Protein AF-A0A1F8N499-F1 (afdb_monomer_lite)

Foldseek 3Di:
DPPVCPVVVVVVVVVVVVVVCLVCVVVVPPDDDVCPVVVVVVVVCCVVCVVVVVVVPPPDDPVCVVVVVDPDDDDPVVVADDDPPDHDDDDPDDDDDCLVVVVVVLVVLVVVLVVVVVVCVVCVPPCDPVSVVVNVVVVVVSVVVVVVCVVVVSNDDD

Radius of gyration: 26.69 Å; chains: 1; bounding box: 68×40×64 Å

Sequence (158 aa):
MLADYGYIGLLLIVAIFFAVTTLLIPFSLSLPARLAIYSRKFRHYIQTRWPLLARFIPPLPSPPKFMQIVPYNPSPVKNSTFECGMETIGKSWVQFNFRYYFYALVFIALDVLVVFLYPWAVELRGLGFSGLFAVLVFIGIIIVGYIYAWKKKVLEWK

Secondary structure (DSSP, 8-state):
--STTHHHHHHHHHHHHHHHHHHHHHHHT---GGGHHHHHHHHHHHHHHHHHHTTSSPPPS-HHHHTT-S-----HHHHS--STTSPP-S-S-----THHHHHHHHHHHHHHHHHHHHHHHHTHHHHHHHHHHHHHHHHHHHHHHHHHHHHTTTT---

pLDDT: mean 79.14, std 12.88, range [45.38, 95.88]

Structure (mmCIF, N/CA/C/O backbone):
data_AF-A0A1F8N499-F1
#
_entry.id   AF-A0A1F8N499-F1
#
loop_
_atom_site.group_PDB
_atom_site.id
_atom_site.type_symbol
_atom_site.label_atom_id
_atom_site.label_alt_id
_atom_site.label_comp_id
_atom_site.label_asym_id
_atom_site.label_entity_id
_atom_site.label_seq_id
_atom_site.pdbx_PDB_ins_code
_atom_site.Cartn_x
_atom_site.Cartn_y
_atom_site.Cartn_z
_atom_site.occupancy
_atom_site.B_iso_or_equiv
_atom_site.auth_seq_id
_atom_site.auth_comp_id
_atom_site.auth_asym_id
_atom_site.auth_atom_id
_atom_site.pdbx_PDB_model_num
ATOM 1 N N . MET A 1 1 ? 3.491 -16.543 31.590 1.00 45.38 1 MET A N 1
ATOM 2 C CA . MET A 1 1 ? 3.728 -15.089 31.431 1.00 45.38 1 MET A CA 1
ATOM 3 C C . MET A 1 1 ? 5.200 -14.704 31.213 1.00 45.38 1 MET A C 1
ATOM 5 O O . MET A 1 1 ? 5.439 -13.573 30.833 1.00 45.38 1 MET A O 1
ATOM 9 N N . LEU A 1 2 ? 6.185 -15.604 31.383 1.00 46.38 2 LEU A N 1
ATOM 10 C CA . LEU A 1 2 ? 7.615 -15.316 31.129 1.00 46.38 2 LEU A CA 1
ATOM 11 C C . LEU A 1 2 ? 8.136 -15.794 29.751 1.00 46.38 2 LEU A C 1
ATOM 13 O O . LEU A 1 2 ? 9.281 -15.519 29.411 1.00 46.38 2 LEU A O 1
ATOM 17 N N . ALA A 1 3 ? 7.314 -16.484 28.950 1.00 50.91 3 ALA A N 1
ATOM 18 C CA . ALA A 1 3 ? 7.717 -17.071 27.663 1.00 50.91 3 ALA A CA 1
ATOM 19 C C . ALA A 1 3 ? 7.585 -16.117 26.451 1.00 50.91 3 ALA A C 1
ATOM 21 O O . ALA A 1 3 ? 8.195 -16.370 25.416 1.00 50.91 3 ALA A O 1
ATOM 22 N N . ASP A 1 4 ? 6.866 -14.994 26.581 1.00 55.47 4 ASP A N 1
ATOM 23 C CA . ASP A 1 4 ? 6.641 -14.039 25.477 1.00 55.47 4 ASP A CA 1
ATOM 24 C C . ASP A 1 4 ? 7.797 -13.037 25.266 1.00 55.47 4 ASP A C 1
ATOM 26 O O . ASP A 1 4 ? 7.803 -12.268 24.306 1.00 55.47 4 ASP A O 1
ATOM 30 N N . TYR A 1 5 ? 8.829 -13.064 26.119 1.00 59.03 5 TYR A N 1
ATOM 31 C CA . TYR A 1 5 ? 10.009 -12.191 26.012 1.00 59.03 5 TYR A CA 1
ATOM 32 C C . TYR A 1 5 ? 11.094 -12.708 25.051 1.00 59.03 5 TYR A C 1
ATOM 34 O O . TYR A 1 5 ? 12.045 -11.980 24.757 1.00 59.03 5 TYR A O 1
ATOM 42 N N . GLY A 1 6 ? 10.963 -13.933 24.525 1.00 61.38 6 GLY A N 1
ATOM 43 C CA . GLY A 1 6 ? 11.968 -14.541 23.642 1.00 61.38 6 GLY A CA 1
ATOM 44 C C . GLY A 1 6 ? 12.216 -13.741 22.356 1.00 61.38 6 GLY A C 1
ATOM 45 O O . GLY A 1 6 ? 13.363 -13.561 21.946 1.00 61.38 6 GLY A O 1
ATOM 46 N N . TYR A 1 7 ? 11.159 -13.174 21.765 1.00 66.56 7 TYR A N 1
ATOM 47 C CA . TYR A 1 7 ? 11.267 -12.351 20.555 1.00 66.56 7 TYR A CA 1
ATOM 48 C C . TYR A 1 7 ? 11.909 -10.985 20.823 1.00 66.56 7 TYR A C 1
ATOM 50 O O . TYR A 1 7 ? 12.682 -10.501 20.001 1.00 66.56 7 TYR A O 1
ATOM 58 N N . ILE A 1 8 ? 11.651 -10.378 21.988 1.00 71.62 8 ILE A N 1
ATOM 59 C CA . ILE A 1 8 ? 12.261 -9.098 22.386 1.00 71.62 8 ILE A CA 1
ATOM 60 C C . ILE A 1 8 ? 13.764 -9.286 22.635 1.00 71.62 8 ILE A C 1
ATOM 62 O O . ILE A 1 8 ? 14.566 -8.457 22.207 1.00 71.62 8 ILE A O 1
ATOM 66 N N . GLY A 1 9 ? 14.158 -10.404 23.254 1.00 73.06 9 GLY A N 1
ATOM 67 C CA . GLY A 1 9 ? 15.564 -10.774 23.431 1.00 73.06 9 GLY A CA 1
ATOM 68 C C . GLY A 1 9 ? 16.286 -11.007 22.102 1.00 73.06 9 GLY A C 1
ATOM 69 O O . GLY A 1 9 ? 17.369 -10.465 21.892 1.00 73.06 9 GLY A O 1
ATOM 70 N N . LEU A 1 10 ? 15.664 -11.736 21.169 1.00 73.00 10 LEU A N 1
ATOM 71 C CA . LEU A 1 10 ? 16.213 -11.949 19.826 1.00 73.00 10 LEU A CA 1
ATOM 72 C C . LEU A 1 10 ? 16.376 -10.625 19.063 1.00 73.00 10 LEU A C 1
ATOM 74 O O . LEU A 1 10 ? 17.422 -10.387 18.463 1.00 73.00 10 LEU A O 1
ATOM 78 N N . LEU A 1 11 ? 15.380 -9.736 19.126 1.00 73.44 11 LEU A N 1
ATOM 79 C CA . LEU A 1 11 ? 15.445 -8.416 18.494 1.00 73.44 11 LEU A CA 1
ATOM 80 C C . LEU A 1 11 ? 16.533 -7.530 19.108 1.00 73.44 11 LEU A C 1
ATOM 82 O O . LEU A 1 11 ? 17.234 -6.843 18.368 1.00 73.44 11 LEU A O 1
ATOM 86 N N . LEU A 1 12 ? 16.725 -7.573 20.429 1.00 77.06 12 LEU A N 1
ATOM 87 C CA . LEU A 1 12 ? 17.813 -6.854 21.096 1.00 77.06 12 LEU A CA 1
ATOM 88 C C . LEU A 1 12 ? 19.185 -7.398 20.696 1.00 77.06 12 LEU A C 1
ATOM 90 O O . LEU A 1 12 ? 20.082 -6.611 20.415 1.00 77.06 12 LEU A O 1
ATOM 94 N N . ILE A 1 13 ? 19.347 -8.718 20.598 1.00 77.94 13 ILE A N 1
ATOM 95 C CA . ILE A 1 13 ? 20.602 -9.340 20.154 1.00 77.94 13 ILE A CA 1
ATOM 96 C C . ILE A 1 13 ? 20.910 -8.955 18.703 1.00 77.94 13 ILE A C 1
ATOM 98 O O . ILE A 1 13 ? 22.033 -8.553 18.402 1.00 77.94 13 ILE A O 1
ATOM 102 N N . VAL A 1 14 ? 19.916 -9.006 17.810 1.00 78.94 14 VAL A N 1
ATOM 103 C CA . VAL A 1 14 ? 20.072 -8.594 16.405 1.00 78.94 14 VAL A CA 1
ATOM 104 C C . VAL A 1 14 ? 20.381 -7.097 16.302 1.00 78.94 14 VAL A C 1
ATOM 106 O O . VAL A 1 14 ? 21.259 -6.711 15.532 1.00 78.94 14 VAL A O 1
ATOM 109 N N . ALA A 1 15 ? 19.728 -6.250 17.103 1.00 76.44 15 ALA A N 1
ATOM 110 C CA . ALA A 1 15 ? 19.988 -4.813 17.139 1.00 76.44 15 ALA A CA 1
ATOM 111 C C . ALA A 1 15 ? 21.392 -4.486 17.673 1.00 76.44 15 ALA A C 1
ATOM 113 O O . ALA A 1 15 ? 22.078 -3.641 17.101 1.00 76.44 15 ALA A O 1
ATOM 114 N N . ILE A 1 16 ? 21.851 -5.182 18.719 1.00 82.31 16 ILE A N 1
ATOM 115 C CA . ILE A 1 16 ? 23.206 -5.043 19.268 1.00 82.31 16 ILE A CA 1
ATOM 116 C C . ILE A 1 16 ? 24.234 -5.514 18.239 1.00 82.31 16 ILE A C 1
ATOM 118 O O . ILE A 1 16 ? 25.206 -4.808 17.991 1.00 82.31 16 ILE A O 1
ATOM 122 N N . PHE A 1 17 ? 24.008 -6.649 17.575 1.00 82.12 17 PHE A N 1
ATOM 123 C CA . PHE A 1 17 ? 24.904 -7.148 16.534 1.00 82.12 17 PHE A CA 1
ATOM 124 C C . PHE A 1 17 ? 24.975 -6.192 15.338 1.00 82.12 17 PHE A C 1
ATOM 126 O O . PHE A 1 17 ? 26.064 -5.898 14.846 1.00 82.12 17 PHE A O 1
ATOM 133 N N . PHE A 1 18 ? 23.841 -5.637 14.902 1.00 78.44 18 PHE A N 1
ATOM 134 C CA . PHE A 1 18 ? 23.788 -4.625 13.846 1.00 78.44 18 PHE A CA 1
ATOM 135 C C . PHE A 1 18 ? 24.479 -3.316 14.263 1.00 78.44 18 PHE A C 1
ATOM 137 O O . PHE A 1 18 ? 25.208 -2.723 13.471 1.00 78.44 18 PHE A O 1
ATOM 144 N N . ALA A 1 19 ? 24.319 -2.876 15.513 1.00 77.56 19 ALA A N 1
ATOM 145 C CA . ALA A 1 19 ? 24.993 -1.691 16.036 1.00 77.56 19 ALA A CA 1
ATOM 146 C C . ALA A 1 19 ? 26.513 -1.898 16.140 1.00 77.56 19 ALA A C 1
ATOM 148 O O . ALA A 1 19 ? 27.276 -1.051 15.684 1.00 77.56 19 ALA A O 1
ATOM 149 N N . VAL A 1 20 ? 26.956 -3.045 16.664 1.00 80.38 20 VAL A N 1
ATOM 150 C CA . VAL A 1 20 ? 28.376 -3.403 16.812 1.00 80.38 20 VAL A CA 1
ATOM 151 C C . VAL A 1 20 ? 29.041 -3.560 15.449 1.00 80.38 20 VAL A C 1
ATOM 153 O O . VAL A 1 20 ? 30.110 -2.998 15.228 1.00 80.38 20 VAL A O 1
ATOM 156 N N . THR A 1 21 ? 28.399 -4.250 14.503 1.00 70.06 21 THR A N 1
ATOM 157 C CA . THR A 1 21 ? 28.906 -4.347 13.125 1.00 70.06 21 THR A CA 1
ATOM 158 C C . THR A 1 21 ? 28.999 -2.961 12.490 1.00 70.06 21 THR A C 1
ATOM 160 O O . THR A 1 21 ? 30.062 -2.597 11.998 1.00 70.06 21 THR A O 1
ATOM 163 N N . THR A 1 22 ? 27.969 -2.120 12.601 1.00 67.62 22 THR A N 1
ATOM 164 C CA . THR A 1 22 ? 27.988 -0.747 12.059 1.00 67.62 22 THR A CA 1
ATOM 165 C C . THR A 1 22 ? 29.081 0.138 12.683 1.00 67.62 22 THR A C 1
ATOM 167 O O . THR A 1 22 ? 29.639 0.990 11.992 1.00 67.62 22 THR A O 1
ATOM 170 N N . LEU A 1 23 ? 29.428 -0.076 13.958 1.00 73.38 23 LEU A N 1
ATOM 171 C CA . LEU A 1 23 ? 30.410 0.724 14.701 1.00 73.38 23 LEU A CA 1
ATOM 172 C C . LEU A 1 23 ? 31.856 0.216 14.539 1.00 73.38 23 LEU A C 1
ATOM 174 O O . LEU A 1 23 ? 32.787 1.018 14.571 1.00 73.38 23 LEU A O 1
ATOM 178 N N . LEU A 1 24 ? 32.054 -1.084 14.287 1.00 67.31 24 LEU A N 1
ATOM 179 C CA . LEU A 1 24 ? 33.368 -1.698 14.035 1.00 67.31 24 LEU A CA 1
ATOM 180 C C . LEU A 1 24 ? 33.792 -1.678 12.556 1.00 67.31 24 LEU A C 1
ATOM 182 O O . LEU A 1 24 ? 34.989 -1.642 12.267 1.00 67.31 24 LEU A O 1
ATOM 186 N N . ILE A 1 25 ? 32.842 -1.643 11.614 1.00 63.62 25 ILE A N 1
ATOM 187 C CA . ILE A 1 25 ? 33.110 -1.487 10.172 1.00 63.62 25 ILE A CA 1
ATOM 188 C C . ILE A 1 25 ? 34.043 -0.298 9.857 1.00 63.62 25 ILE A C 1
ATOM 190 O O . ILE A 1 25 ? 34.993 -0.504 9.103 1.00 63.62 25 ILE A O 1
ATOM 194 N N . PRO A 1 26 ? 33.875 0.921 10.415 1.00 56.31 26 PRO A N 1
ATOM 195 C CA . PRO A 1 26 ? 34.792 2.027 10.128 1.00 56.31 26 PRO A CA 1
ATOM 196 C C . PRO A 1 26 ? 36.218 1.812 10.665 1.00 56.31 26 PRO A C 1
ATOM 198 O O . PRO A 1 26 ? 37.151 2.381 10.105 1.00 56.31 26 PRO A O 1
ATOM 201 N N . PHE A 1 27 ? 36.408 0.988 11.703 1.00 60.84 27 PHE A N 1
ATOM 202 C CA . PHE A 1 27 ? 37.728 0.697 12.279 1.00 60.84 27 PHE A CA 1
ATOM 203 C C . PHE A 1 27 ? 38.463 -0.420 11.520 1.00 60.84 27 PHE A C 1
ATOM 205 O O . PHE A 1 27 ? 39.668 -0.331 11.296 1.00 60.84 27 PHE A O 1
ATOM 212 N N . SER A 1 28 ? 37.726 -1.431 11.045 1.00 52.38 28 SER A N 1
ATOM 213 C CA . SER A 1 28 ? 38.269 -2.546 10.253 1.00 52.38 28 SER A CA 1
ATOM 214 C C . SER A 1 28 ? 38.683 -2.151 8.824 1.00 52.38 28 SER A C 1
ATOM 216 O O . SER A 1 28 ? 39.303 -2.952 8.127 1.00 52.38 28 SER A O 1
ATOM 218 N N . LEU A 1 29 ? 38.328 -0.943 8.368 1.00 53.75 29 LEU A N 1
ATOM 219 C CA . LEU A 1 29 ? 38.544 -0.437 7.005 1.00 53.75 29 LEU A CA 1
ATOM 220 C C . LEU A 1 29 ? 39.632 0.653 6.917 1.00 53.75 29 LEU A C 1
ATOM 222 O O . LEU A 1 29 ? 39.621 1.475 6.000 1.00 53.75 29 LEU A O 1
ATOM 226 N N . SER A 1 30 ? 40.609 0.652 7.825 1.00 59.56 30 SER A N 1
ATOM 227 C CA . SER A 1 30 ? 41.838 1.454 7.728 1.00 59.56 30 SER A CA 1
ATOM 228 C C . SER A 1 30 ? 42.827 0.860 6.703 1.00 59.56 30 SER A C 1
ATOM 230 O O . SER A 1 30 ? 43.959 0.517 7.019 1.00 59.56 30 SER A O 1
ATOM 232 N N . LEU A 1 31 ? 42.396 0.711 5.444 1.00 56.34 31 LEU A N 1
ATOM 233 C CA . LEU A 1 31 ? 43.200 0.187 4.328 1.00 56.34 31 LEU A CA 1
ATOM 234 C C . LEU A 1 31 ? 42.942 0.990 3.023 1.00 56.34 31 LEU A C 1
ATOM 236 O O . LEU A 1 31 ? 41.970 1.741 2.941 1.00 56.34 31 LEU A O 1
ATOM 240 N N . PRO A 1 32 ? 43.856 0.925 2.029 1.00 58.94 32 PRO A N 1
ATOM 241 C CA . PRO A 1 32 ? 44.353 2.068 1.253 1.00 58.94 32 PRO A CA 1
ATOM 242 C C . PRO A 1 32 ? 43.389 2.620 0.184 1.00 58.94 32 PRO A C 1
ATOM 244 O O . PRO A 1 32 ? 42.324 2.073 -0.093 1.00 58.94 32 PRO A O 1
ATOM 247 N N . ALA A 1 33 ? 43.812 3.724 -0.450 1.00 58.19 33 ALA A N 1
ATOM 248 C CA . ALA A 1 33 ? 43.084 4.666 -1.318 1.00 58.19 33 ALA A CA 1
ATOM 249 C C . ALA A 1 33 ? 42.064 4.122 -2.353 1.00 58.19 33 ALA A C 1
ATOM 251 O O . ALA A 1 33 ? 41.197 4.879 -2.791 1.00 58.19 33 ALA A O 1
ATOM 252 N N . ARG A 1 34 ? 42.072 2.829 -2.711 1.00 56.34 34 ARG A N 1
ATOM 253 C CA . ARG A 1 34 ? 41.011 2.200 -3.531 1.00 56.34 34 ARG A CA 1
ATOM 254 C C . ARG A 1 34 ? 39.652 2.111 -2.817 1.00 56.34 34 ARG A C 1
ATOM 256 O O . ARG A 1 34 ? 38.626 2.010 -3.482 1.00 56.34 34 ARG A O 1
ATOM 263 N N . LEU A 1 35 ? 39.620 2.223 -1.488 1.00 55.28 35 LEU A N 1
ATOM 264 C CA . LEU A 1 35 ? 38.397 2.232 -0.675 1.00 55.28 35 LEU A CA 1
ATOM 265 C C . LEU A 1 35 ? 37.760 3.627 -0.515 1.00 55.28 35 LEU A C 1
ATOM 267 O O . LEU A 1 35 ? 36.686 3.743 0.072 1.00 55.28 35 LEU A O 1
ATOM 271 N N . ALA A 1 36 ? 38.351 4.693 -1.071 1.00 57.19 36 ALA A N 1
ATOM 272 C CA . ALA A 1 36 ? 37.811 6.057 -0.970 1.00 57.19 36 ALA A CA 1
ATOM 273 C C . ALA A 1 36 ? 36.446 6.236 -1.675 1.00 57.19 36 ALA A C 1
ATOM 275 O O . ALA A 1 36 ? 35.613 7.042 -1.258 1.00 57.19 36 ALA A O 1
ATOM 276 N N . ILE A 1 37 ? 36.181 5.451 -2.725 1.00 58.66 37 ILE A N 1
ATOM 277 C CA . ILE A 1 37 ? 34.873 5.415 -3.400 1.00 58.66 37 ILE A CA 1
ATOM 278 C C . ILE A 1 37 ? 33.849 4.656 -2.537 1.00 58.66 37 ILE A C 1
ATOM 280 O O . ILE A 1 37 ? 32.703 5.094 -2.403 1.00 58.66 37 ILE A O 1
ATOM 284 N N . TYR A 1 38 ? 34.272 3.562 -1.892 1.00 54.59 38 TYR A N 1
ATOM 285 C CA . TYR A 1 38 ? 33.437 2.791 -0.966 1.00 54.59 38 TYR A CA 1
ATOM 286 C C . TYR A 1 38 ? 33.070 3.616 0.276 1.00 54.59 38 TYR A C 1
ATOM 288 O O . TYR A 1 38 ? 31.904 3.670 0.670 1.00 54.59 38 TYR A O 1
ATOM 296 N N . SER A 1 39 ? 34.026 4.371 0.824 1.00 61.59 39 SER A N 1
ATOM 297 C CA . SER A 1 39 ? 33.800 5.254 1.969 1.00 61.59 39 SER A CA 1
ATOM 298 C C . SER A 1 39 ? 32.896 6.447 1.638 1.00 61.59 39 SER A C 1
ATOM 300 O O . SER A 1 39 ? 32.164 6.897 2.516 1.00 61.59 39 SER A O 1
ATOM 302 N N . ARG A 1 40 ? 32.853 6.930 0.384 1.00 62.12 40 ARG A N 1
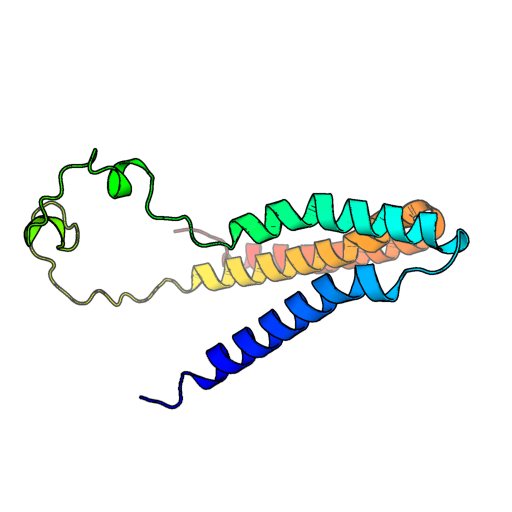ATOM 303 C CA . ARG A 1 40 ? 31.871 7.940 -0.066 1.00 62.12 40 ARG A CA 1
ATOM 304 C C . ARG A 1 40 ? 30.444 7.391 -0.123 1.00 62.12 40 ARG A C 1
ATOM 306 O O . ARG A 1 40 ? 29.550 8.028 0.428 1.00 62.12 40 ARG A O 1
ATOM 313 N N . LYS A 1 41 ? 30.218 6.218 -0.734 1.00 64.19 41 LYS A N 1
ATOM 314 C CA . LYS A 1 41 ? 28.885 5.575 -0.761 1.00 64.19 41 LYS A CA 1
ATOM 315 C C . LYS A 1 41 ? 28.402 5.226 0.646 1.00 64.19 41 LYS A C 1
ATOM 317 O O . LYS A 1 41 ? 27.249 5.487 0.965 1.00 64.19 41 LYS A O 1
ATOM 322 N N . PHE A 1 42 ? 29.289 4.711 1.496 1.00 63.41 42 PHE A N 1
ATOM 323 C CA . PHE A 1 42 ? 28.974 4.396 2.889 1.00 63.41 42 PHE A CA 1
ATOM 324 C C . PHE A 1 42 ? 28.660 5.652 3.711 1.00 63.41 42 PHE A C 1
ATOM 326 O O . PHE A 1 42 ? 27.662 5.688 4.424 1.00 63.41 42 PHE A O 1
ATOM 333 N N . ARG A 1 43 ? 29.440 6.729 3.542 1.00 63.16 43 ARG A N 1
ATOM 334 C CA . ARG A 1 43 ? 29.158 8.029 4.169 1.00 63.16 43 ARG A CA 1
ATOM 335 C C . ARG A 1 43 ? 27.809 8.585 3.718 1.00 63.16 43 ARG A C 1
ATOM 337 O O . ARG A 1 43 ? 27.066 9.095 4.545 1.00 63.16 43 ARG A O 1
ATOM 344 N N . HIS A 1 44 ? 27.452 8.434 2.442 1.00 67.00 44 HIS A N 1
ATOM 345 C CA . HIS A 1 44 ? 26.150 8.869 1.943 1.00 67.00 44 HIS A CA 1
ATOM 346 C C . HIS A 1 44 ? 25.002 7.985 2.452 1.00 67.00 44 HIS A C 1
ATOM 348 O O . HIS A 1 44 ? 23.948 8.505 2.811 1.00 67.00 44 HIS A O 1
ATOM 354 N N . TYR A 1 45 ? 25.225 6.672 2.564 1.00 69.25 45 TYR A N 1
ATOM 355 C CA . TYR A 1 45 ? 24.280 5.727 3.158 1.00 69.25 45 TYR A CA 1
ATOM 356 C C . TYR A 1 45 ? 24.014 6.053 4.632 1.00 69.25 45 TYR A C 1
ATOM 358 O O . TYR A 1 45 ? 22.861 6.165 5.032 1.00 69.25 45 TYR A O 1
ATOM 366 N N . ILE A 1 46 ? 25.054 6.310 5.430 1.00 66.31 46 ILE A N 1
ATOM 367 C CA . ILE A 1 46 ? 24.899 6.740 6.826 1.00 66.31 46 ILE A CA 1
ATOM 368 C C . ILE A 1 46 ? 24.175 8.088 6.894 1.00 66.31 46 ILE A C 1
ATOM 370 O O . ILE A 1 46 ? 23.191 8.200 7.614 1.00 66.31 46 ILE A O 1
ATOM 374 N N . GLN A 1 47 ? 24.586 9.087 6.108 1.00 68.00 47 GLN A N 1
ATOM 375 C CA . GLN A 1 47 ? 23.979 10.424 6.134 1.00 68.00 47 GLN A CA 1
ATOM 376 C C . GLN A 1 47 ? 22.485 10.411 5.762 1.00 68.00 47 GLN A C 1
ATOM 378 O O . GLN A 1 47 ? 21.706 11.187 6.307 1.00 68.00 47 GLN A O 1
ATOM 383 N N . THR A 1 48 ? 22.073 9.536 4.839 1.00 69.44 48 THR A N 1
ATOM 384 C CA . THR A 1 48 ? 20.676 9.433 4.378 1.00 69.44 48 THR A CA 1
ATOM 385 C C . THR A 1 48 ? 19.823 8.510 5.250 1.00 69.44 48 THR A C 1
ATOM 387 O O . THR A 1 48 ? 18.629 8.757 5.414 1.00 69.44 48 THR A O 1
ATOM 390 N N . ARG A 1 49 ? 20.409 7.464 5.848 1.00 68.38 49 ARG A N 1
ATOM 391 C CA . ARG A 1 49 ? 19.697 6.460 6.658 1.00 68.38 49 ARG A CA 1
ATOM 392 C C . ARG A 1 49 ? 19.640 6.814 8.147 1.00 68.38 49 ARG A C 1
ATOM 394 O O . ARG A 1 49 ? 18.646 6.504 8.797 1.00 68.38 49 ARG A O 1
ATOM 401 N N . TRP A 1 50 ? 20.653 7.493 8.688 1.00 59.53 50 TRP A N 1
ATOM 402 C CA . TRP A 1 50 ? 20.721 7.902 10.099 1.00 59.53 50 TRP A CA 1
ATOM 403 C C . TRP A 1 50 ? 19.513 8.746 10.557 1.00 59.53 50 TRP A C 1
ATOM 405 O O . TRP A 1 50 ? 18.922 8.411 11.586 1.00 59.53 50 TRP A O 1
ATOM 415 N N . PRO A 1 51 ? 19.031 9.746 9.787 1.00 73.25 51 PRO A N 1
ATOM 416 C CA . PRO A 1 51 ? 17.825 10.496 10.149 1.00 73.25 51 PRO A CA 1
ATOM 417 C C . PRO A 1 51 ? 16.545 9.652 10.109 1.00 73.25 51 PRO A C 1
ATOM 419 O O . PRO A 1 51 ? 15.561 9.996 10.759 1.00 73.25 51 PRO A O 1
ATOM 422 N N . LEU A 1 52 ? 16.530 8.560 9.337 1.00 71.12 52 LEU A N 1
ATOM 423 C CA . LEU A 1 52 ? 15.389 7.644 9.258 1.00 71.12 52 LEU A CA 1
ATOM 424 C C . LEU A 1 52 ? 15.347 6.717 10.471 1.00 71.12 52 LEU A C 1
ATOM 426 O O . LEU A 1 52 ? 14.277 6.492 11.023 1.00 71.12 52 LEU A O 1
ATOM 430 N N . LEU A 1 53 ? 16.506 6.235 10.925 1.00 70.00 53 LEU A N 1
ATOM 431 C CA . LEU A 1 53 ? 16.618 5.440 12.150 1.00 70.00 53 LEU A CA 1
ATOM 432 C C . LEU A 1 53 ? 16.260 6.265 13.393 1.00 70.00 53 LEU A C 1
ATOM 434 O O . LEU A 1 53 ? 15.578 5.765 14.282 1.00 70.00 53 LEU A O 1
ATOM 438 N N . ALA A 1 54 ? 16.612 7.553 13.408 1.00 69.81 54 ALA A N 1
ATOM 439 C CA . ALA A 1 54 ? 16.241 8.470 14.484 1.00 69.81 54 ALA A CA 1
ATOM 440 C C . ALA A 1 54 ? 14.717 8.655 14.652 1.00 69.81 54 ALA A C 1
ATOM 442 O O . ALA A 1 54 ? 14.272 9.027 15.731 1.00 69.81 54 ALA A O 1
ATOM 443 N N . ARG A 1 55 ? 13.900 8.356 13.629 1.00 70.56 55 ARG A N 1
ATOM 444 C CA . ARG A 1 55 ? 12.423 8.398 13.715 1.00 70.56 55 ARG A CA 1
ATOM 445 C C . ARG A 1 55 ? 11.816 7.188 14.425 1.00 70.56 55 ARG A C 1
ATOM 447 O O . ARG A 1 55 ? 10.669 7.259 14.849 1.00 70.56 55 ARG A O 1
ATOM 454 N N . PHE A 1 56 ? 12.565 6.090 14.527 1.00 73.06 56 PHE A N 1
ATOM 455 C CA . PHE A 1 56 ? 12.174 4.906 15.295 1.00 73.06 56 PHE A CA 1
ATOM 456 C C . PHE A 1 56 ? 12.579 5.008 16.766 1.00 73.06 56 PHE A C 1
ATOM 458 O O . PHE A 1 56 ? 12.156 4.180 17.571 1.00 73.06 56 PHE A O 1
ATOM 465 N N . ILE A 1 57 ? 13.373 6.023 17.128 1.00 75.50 57 ILE A N 1
ATOM 466 C CA . ILE A 1 57 ? 13.537 6.402 18.527 1.00 75.50 57 ILE A CA 1
ATOM 467 C C . ILE A 1 57 ? 12.158 6.892 18.976 1.00 75.50 57 ILE A C 1
ATOM 469 O O . ILE A 1 57 ? 11.642 7.838 18.371 1.00 75.50 57 ILE A O 1
ATOM 473 N N . PRO A 1 58 ? 11.525 6.246 19.973 1.00 73.69 58 PRO A N 1
ATOM 474 C CA . PRO A 1 58 ? 10.229 6.690 20.453 1.00 73.69 58 PRO A CA 1
ATOM 475 C C . PRO A 1 58 ? 10.348 8.173 20.809 1.00 73.69 58 PRO A C 1
ATOM 477 O O . PRO A 1 58 ? 11.334 8.549 21.455 1.00 73.69 58 PRO A O 1
ATOM 480 N N . PRO A 1 59 ? 9.409 9.027 20.363 1.00 68.56 59 PRO A N 1
ATOM 481 C CA . PRO A 1 59 ? 9.468 10.434 20.702 1.00 68.56 59 PRO A CA 1
ATOM 482 C C . PRO A 1 59 ? 9.530 10.519 22.223 1.00 68.56 59 PRO A C 1
ATOM 484 O O . PRO A 1 59 ? 8.640 10.021 22.919 1.00 68.56 59 PRO A O 1
ATOM 487 N N . LEU A 1 60 ? 10.617 11.105 22.732 1.00 69.44 60 LEU A N 1
ATOM 488 C CA . LEU A 1 60 ? 10.707 11.483 24.135 1.00 69.44 60 LEU A CA 1
ATOM 489 C C . LEU A 1 60 ? 9.412 12.225 24.501 1.00 69.44 60 LEU A C 1
ATOM 491 O O . LEU A 1 60 ? 8.848 12.904 23.630 1.00 69.44 60 LEU A O 1
ATOM 495 N N . PRO A 1 61 ? 8.910 12.083 25.743 1.00 69.94 61 PRO A N 1
ATOM 496 C CA . PRO A 1 61 ? 7.710 12.792 26.171 1.00 69.94 61 PRO A CA 1
ATOM 497 C C . PRO A 1 61 ? 7.815 14.243 25.713 1.00 69.94 61 PRO A C 1
ATOM 499 O O . PRO A 1 61 ? 8.850 14.878 25.921 1.00 69.94 61 PRO A O 1
ATOM 502 N N . SER A 1 62 ? 6.783 14.717 25.008 1.00 67.00 62 SER A N 1
ATOM 503 C CA . SER A 1 62 ? 6.822 16.018 24.347 1.00 67.00 62 SER A CA 1
ATOM 504 C C . SER A 1 62 ? 7.345 17.081 25.324 1.00 67.00 62 SER A C 1
ATOM 506 O O . SER A 1 62 ? 6.932 17.080 26.491 1.00 67.00 62 SER A O 1
ATOM 508 N N . PRO A 1 63 ? 8.251 17.982 24.889 1.00 66.56 63 PRO A N 1
ATOM 509 C CA . PRO A 1 63 ? 8.914 18.940 25.771 1.00 66.56 63 PRO A CA 1
ATOM 510 C C . PRO A 1 63 ? 7.969 19.676 26.735 1.00 66.56 63 PRO A C 1
ATOM 512 O O . PRO A 1 63 ? 8.337 19.798 27.899 1.00 66.56 63 PRO A O 1
ATOM 515 N N . PRO A 1 64 ? 6.734 20.081 26.365 1.00 64.50 64 PRO A N 1
ATOM 516 C CA . PRO A 1 64 ? 5.844 20.742 27.320 1.00 64.50 64 PRO A CA 1
ATOM 517 C C . PRO A 1 64 ? 5.314 19.829 28.442 1.00 64.50 64 PRO A C 1
ATOM 519 O O . PRO A 1 64 ? 4.998 20.330 29.518 1.00 64.50 64 PRO A O 1
ATOM 522 N N . LYS A 1 65 ? 5.242 18.503 28.248 1.00 64.19 65 LYS A N 1
ATOM 523 C CA . LYS A 1 65 ? 4.880 17.546 29.311 1.00 64.19 65 LYS A CA 1
ATOM 524 C C . LYS A 1 65 ? 6.066 17.264 30.239 1.00 64.19 65 LYS A C 1
ATOM 526 O O . LYS A 1 65 ? 5.877 17.151 31.444 1.00 64.19 65 LYS A O 1
ATOM 531 N N . PHE A 1 66 ? 7.278 17.184 29.684 1.00 68.06 66 PHE A N 1
ATOM 532 C CA . PHE A 1 66 ? 8.522 17.035 30.450 1.00 68.06 66 PHE A CA 1
ATOM 533 C C . PHE A 1 66 ? 8.864 18.301 31.258 1.00 68.06 66 PHE A C 1
ATOM 535 O O . PHE A 1 66 ? 9.268 18.211 32.411 1.00 68.06 66 PHE A O 1
ATOM 542 N N . MET A 1 67 ? 8.626 19.480 30.679 1.00 75.50 67 MET A N 1
ATOM 543 C CA . MET A 1 67 ? 8.885 20.798 31.271 1.00 75.50 67 MET A CA 1
ATOM 544 C C . MET A 1 67 ? 7.731 21.309 32.157 1.00 75.50 67 MET A C 1
ATOM 546 O O . MET A 1 67 ? 7.719 22.476 32.527 1.00 75.50 67 MET A O 1
ATOM 550 N N . GLN A 1 68 ? 6.746 20.457 32.480 1.00 73.19 68 GLN A N 1
ATOM 551 C CA . GLN A 1 68 ? 5.581 20.786 33.326 1.00 73.19 68 GLN A CA 1
ATOM 552 C C . GLN A 1 68 ? 4.761 22.012 32.869 1.00 73.19 68 GLN A C 1
ATOM 554 O O . GLN A 1 68 ? 4.025 22.606 33.651 1.00 73.19 68 GLN A O 1
ATOM 559 N N . ILE A 1 69 ? 4.834 22.372 31.585 1.00 83.44 69 ILE A N 1
ATOM 560 C CA . ILE A 1 69 ? 4.040 23.456 30.985 1.00 83.44 69 ILE A CA 1
ATOM 561 C C . ILE A 1 69 ? 2.572 23.019 30.837 1.00 83.44 69 ILE A C 1
ATOM 563 O O . ILE A 1 69 ? 1.660 23.842 30.880 1.00 83.44 69 ILE A O 1
ATOM 567 N N . VAL A 1 70 ? 2.322 21.712 30.684 1.00 81.56 70 VAL A N 1
ATOM 568 C CA . VAL A 1 70 ? 0.965 21.146 30.641 1.00 81.56 70 VAL A CA 1
ATOM 569 C C . VAL A 1 70 ? 0.487 20.811 32.060 1.00 81.56 70 VAL A C 1
ATOM 571 O O . VAL A 1 70 ? 1.137 20.005 32.731 1.00 81.56 70 VAL A O 1
ATOM 574 N N . PRO A 1 71 ? -0.667 21.338 32.515 1.00 82.56 71 PRO A N 1
ATOM 575 C CA . PRO A 1 71 ? -1.215 21.007 33.825 1.00 82.56 71 PRO A CA 1
ATOM 576 C C . PRO A 1 71 ? -1.612 19.527 33.895 1.00 82.56 71 PRO A C 1
ATOM 578 O O . PRO A 1 71 ? -2.436 19.038 33.118 1.00 82.56 71 PRO A O 1
ATOM 581 N N . TYR A 1 72 ? -1.035 18.807 34.855 1.00 83.50 72 TYR A N 1
ATOM 582 C CA . TYR A 1 72 ? -1.346 17.405 35.108 1.00 83.50 72 TYR A CA 1
ATOM 583 C C . TYR A 1 72 ? -2.530 17.290 36.078 1.00 83.50 72 TYR A C 1
ATOM 585 O O . TYR A 1 72 ? -2.363 17.360 37.290 1.00 83.50 72 TYR A O 1
ATOM 593 N N . ASN A 1 73 ? -3.741 17.131 35.536 1.00 87.56 73 ASN A N 1
ATOM 594 C CA . ASN A 1 73 ? -4.971 16.944 36.314 1.00 87.56 73 ASN A CA 1
ATOM 595 C C . ASN A 1 73 ? -5.767 15.732 35.786 1.00 87.56 73 ASN A C 1
ATOM 597 O O . ASN A 1 73 ? -6.752 15.927 35.051 1.00 87.56 73 ASN A O 1
ATOM 601 N N . PRO A 1 74 ? -5.306 14.496 36.072 1.00 89.62 74 PRO A N 1
ATOM 602 C CA . PRO A 1 74 ? -6.020 13.281 35.705 1.00 89.62 74 PRO A CA 1
ATOM 603 C C . PRO A 1 74 ? -7.302 13.165 36.535 1.00 89.62 74 PRO A C 1
ATOM 605 O O . PRO A 1 74 ? -7.279 13.291 37.755 1.00 89.62 74 PRO A O 1
ATOM 608 N N . SER A 1 75 ? -8.422 12.889 35.875 1.00 90.25 75 SER A N 1
ATOM 609 C CA . SER A 1 75 ? -9.680 12.559 36.543 1.00 90.25 75 SER A CA 1
ATOM 610 C C . SER A 1 75 ? -10.259 11.278 35.940 1.00 90.25 75 SER A C 1
ATOM 612 O O . SER A 1 75 ? -9.994 10.999 34.767 1.00 90.25 75 SER A O 1
ATOM 614 N N . PRO A 1 76 ? -11.061 10.502 36.692 1.00 89.06 76 PRO A N 1
ATOM 615 C CA . PRO A 1 76 ? -11.693 9.288 36.169 1.00 89.06 76 PRO A CA 1
ATOM 616 C C . PRO A 1 76 ? -12.492 9.544 34.884 1.00 89.06 76 PRO A C 1
ATOM 618 O O . PRO A 1 76 ? -12.380 8.781 33.935 1.00 89.06 76 PRO A O 1
ATOM 621 N N . VAL A 1 77 ? -13.194 10.682 34.817 1.00 87.38 77 VAL A N 1
ATOM 622 C CA . VAL A 1 77 ? -13.989 11.117 33.654 1.00 87.38 77 VAL A CA 1
ATOM 623 C C . VAL A 1 77 ? -13.123 11.489 32.441 1.00 87.38 77 VAL A C 1
ATOM 625 O O . VAL A 1 77 ? -13.538 11.305 31.307 1.00 87.38 77 VAL A O 1
ATOM 628 N N . LYS A 1 78 ? -11.904 12.012 32.636 1.00 87.12 78 LYS A N 1
ATOM 629 C CA . LYS A 1 78 ? -10.981 12.295 31.516 1.00 87.12 78 LYS A CA 1
ATOM 630 C C . LYS A 1 78 ? -10.320 11.033 30.963 1.00 87.12 78 LYS A C 1
ATOM 632 O O . LYS A 1 78 ? -9.843 11.047 29.833 1.00 87.12 78 LYS A O 1
ATOM 637 N N . ASN A 1 79 ? -10.246 9.985 31.780 1.00 90.44 79 ASN A N 1
ATOM 638 C CA . ASN A 1 79 ? -9.640 8.706 31.424 1.00 90.44 79 ASN A CA 1
ATOM 639 C C . ASN A 1 79 ? -10.673 7.678 30.937 1.00 90.44 79 ASN A C 1
ATOM 641 O O . ASN A 1 79 ? -10.278 6.587 30.528 1.00 90.44 79 ASN A O 1
ATOM 645 N N . SER A 1 80 ? -11.970 7.991 31.000 1.00 89.12 80 SER A N 1
ATOM 646 C CA . SER A 1 80 ? -13.024 7.131 30.470 1.00 89.12 80 SER A CA 1
ATOM 647 C C . SER A 1 80 ? -13.133 7.256 28.946 1.00 89.12 80 SER A C 1
ATOM 649 O O . SER A 1 80 ? -12.627 8.194 28.324 1.00 89.12 80 SER A O 1
ATOM 651 N N . THR A 1 81 ? -13.765 6.265 28.318 1.00 89.12 81 THR A N 1
ATOM 652 C CA . THR A 1 81 ? -14.028 6.272 26.875 1.00 89.12 81 THR A CA 1
ATOM 653 C C . THR A 1 81 ? -14.993 7.402 26.519 1.00 89.12 81 THR A C 1
ATOM 655 O O . THR A 1 81 ? -15.987 7.621 27.207 1.00 89.12 81 THR A O 1
ATOM 658 N N . PHE A 1 82 ? -14.702 8.123 25.436 1.00 87.94 82 PHE A N 1
ATOM 659 C CA . PHE A 1 82 ? -15.552 9.211 24.967 1.00 87.94 82 PHE A CA 1
ATOM 660 C C . PHE A 1 82 ? -16.844 8.666 24.341 1.00 87.94 82 PHE A C 1
ATOM 662 O O . PHE A 1 82 ? -16.791 8.056 23.280 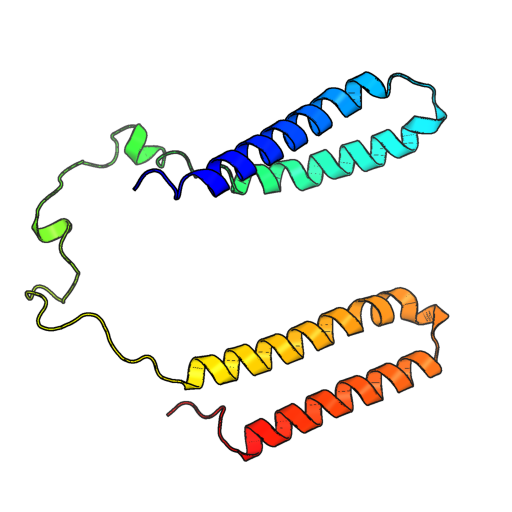1.00 87.94 82 PHE A O 1
ATOM 669 N N . GLU A 1 83 ? -17.985 8.941 24.974 1.00 88.75 83 GLU A N 1
ATOM 670 C CA . GLU A 1 83 ? -19.326 8.546 24.509 1.00 88.75 83 GLU A CA 1
ATOM 671 C C . GLU A 1 83 ? -20.316 9.716 24.694 1.00 88.75 83 GLU A C 1
ATOM 673 O O . GLU A 1 83 ? -21.363 9.601 25.328 1.00 88.75 83 GLU A O 1
ATOM 678 N N . CYS A 1 84 ? -19.934 10.916 24.234 1.00 86.31 84 CYS A N 1
ATOM 679 C CA . CYS A 1 84 ? -20.754 12.138 24.316 1.00 86.31 84 CYS A CA 1
ATOM 680 C C . CYS A 1 84 ? -21.274 12.500 25.731 1.00 86.31 84 CYS A C 1
ATOM 682 O O . CYS A 1 84 ? -22.281 13.193 25.859 1.00 86.31 84 CYS A O 1
ATOM 684 N N . GLY A 1 85 ? -20.580 12.065 26.790 1.00 85.38 85 GLY A N 1
ATOM 685 C CA . GLY A 1 85 ? -20.942 12.330 28.191 1.00 85.38 85 GLY A CA 1
ATOM 686 C C . GLY A 1 85 ? -21.827 11.266 28.849 1.00 85.38 85 GLY A C 1
ATOM 687 O O . GLY A 1 85 ? -22.193 11.433 30.010 1.00 85.38 85 GLY A O 1
ATOM 688 N N . MET A 1 86 ? -22.149 10.185 28.137 1.00 85.81 86 MET A N 1
ATOM 689 C CA . MET A 1 86 ? -22.865 9.028 28.672 1.00 85.81 86 MET A CA 1
ATOM 690 C C . MET A 1 86 ? -21.888 7.918 29.075 1.00 85.81 86 MET A C 1
ATOM 692 O O . MET A 1 86 ? -20.762 7.853 28.583 1.00 85.81 86 MET A O 1
ATOM 696 N N . GLU A 1 87 ? -22.323 7.024 29.962 1.00 86.44 87 GLU A N 1
ATOM 697 C CA . GLU A 1 87 ? -21.589 5.784 30.225 1.00 86.44 87 GLU A CA 1
ATOM 698 C C . GLU A 1 87 ? -21.668 4.863 29.002 1.00 86.44 87 GLU A C 1
ATOM 700 O O . GLU A 1 87 ? -22.707 4.779 28.341 1.00 86.44 87 GLU A O 1
ATOM 705 N N . THR A 1 88 ? -20.574 4.164 28.695 1.00 85.56 88 THR A N 1
ATOM 706 C CA . THR A 1 88 ? -20.553 3.225 27.570 1.00 85.56 88 THR A CA 1
ATOM 707 C C . THR A 1 88 ? -21.436 2.018 27.879 1.00 85.56 88 THR A C 1
ATOM 709 O O . THR A 1 88 ? -21.303 1.364 28.913 1.00 85.56 88 THR A O 1
ATOM 712 N N . ILE A 1 89 ? -22.359 1.703 26.970 1.00 84.38 89 ILE A N 1
ATOM 713 C CA . ILE A 1 89 ? -23.278 0.571 27.116 1.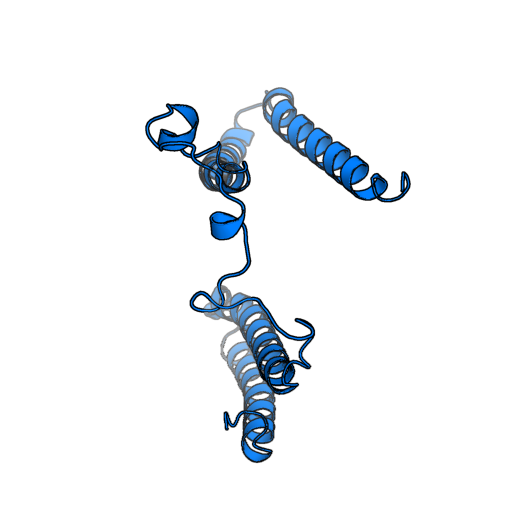00 84.38 89 ILE A CA 1
ATOM 714 C C . ILE A 1 89 ? -23.005 -0.420 25.986 1.00 84.38 89 ILE A C 1
ATOM 716 O O . ILE A 1 89 ? -23.093 -0.085 24.808 1.00 84.38 89 ILE A O 1
ATOM 720 N N . GLY A 1 90 ? -22.713 -1.669 26.349 1.00 84.25 90 GLY A N 1
ATOM 721 C CA . GLY A 1 90 ? -22.554 -2.772 25.403 1.00 84.25 90 GLY A CA 1
ATOM 722 C C . GLY A 1 90 ? -21.116 -3.262 25.246 1.00 84.25 90 GLY A C 1
ATOM 723 O O . GLY A 1 90 ? -20.194 -2.838 25.939 1.00 84.25 90 GLY A O 1
ATOM 724 N N . LYS A 1 91 ? -20.932 -4.235 24.349 1.00 82.69 91 LYS A N 1
ATOM 725 C CA . LYS A 1 91 ? -19.614 -4.795 24.028 1.00 82.69 91 LYS A CA 1
ATOM 726 C C . LYS A 1 91 ? -18.975 -3.967 22.915 1.00 82.69 91 LYS A C 1
ATOM 728 O O . LYS A 1 91 ? -19.597 -3.751 21.883 1.00 82.69 91 LYS A O 1
ATOM 733 N N . SER A 1 92 ? -17.706 -3.606 23.084 1.00 80.69 92 SER A N 1
ATOM 734 C CA . SER A 1 92 ? -16.896 -2.911 22.068 1.00 80.69 92 SER A CA 1
ATOM 735 C C . SER A 1 92 ? -16.534 -3.778 20.853 1.00 80.69 92 SER A C 1
ATOM 737 O O . SER A 1 92 ? -16.013 -3.281 19.857 1.00 80.69 92 SER A O 1
ATOM 739 N N . TRP A 1 93 ? -16.804 -5.083 20.917 1.00 79.19 93 TRP A N 1
ATOM 740 C CA . TRP A 1 93 ? -16.506 -6.038 19.856 1.00 79.19 93 TRP A CA 1
ATOM 741 C C . TRP A 1 93 ? -17.628 -6.057 18.820 1.00 79.19 93 TRP A C 1
ATOM 743 O O . TRP A 1 93 ? -18.604 -6.795 18.963 1.00 79.19 93 TRP A O 1
ATOM 753 N N . VAL A 1 94 ? -17.474 -5.251 17.771 1.00 82.75 94 VAL A N 1
ATOM 754 C CA . VAL A 1 94 ? -18.360 -5.267 16.603 1.00 82.75 94 VAL A CA 1
ATOM 755 C C . VAL A 1 94 ? -17.770 -6.135 15.491 1.00 82.75 94 VAL A C 1
ATOM 757 O O . VAL A 1 94 ? -16.554 -6.188 15.298 1.00 82.75 94 VAL A O 1
ATOM 760 N N . GLN A 1 95 ? -18.630 -6.824 14.739 1.00 81.94 95 GLN A N 1
ATOM 761 C CA . GLN A 1 95 ? -18.205 -7.502 13.518 1.00 81.94 95 GLN A CA 1
ATOM 762 C C . GLN A 1 95 ? -17.890 -6.451 12.453 1.00 81.94 95 GLN A C 1
ATOM 764 O O . GLN A 1 95 ? -18.782 -5.767 11.952 1.00 81.94 95 GLN A O 1
ATOM 769 N N . PHE A 1 96 ? -16.611 -6.316 12.109 1.00 82.25 96 PHE A N 1
ATOM 770 C CA . PHE A 1 96 ? -16.202 -5.460 11.005 1.00 82.25 96 PHE A CA 1
ATOM 771 C C . PHE A 1 96 ? -16.710 -6.019 9.677 1.00 82.25 96 PHE A C 1
ATOM 773 O O . PHE A 1 96 ? -16.726 -7.229 9.444 1.00 82.25 96 PHE A O 1
ATOM 780 N N . ASN A 1 97 ? -17.121 -5.118 8.789 1.00 85.19 97 ASN A N 1
ATOM 781 C CA . ASN A 1 97 ? -17.631 -5.497 7.483 1.00 85.19 97 ASN A CA 1
ATOM 782 C C . ASN A 1 97 ? -16.523 -6.176 6.655 1.00 85.19 97 ASN A C 1
ATOM 784 O O . ASN A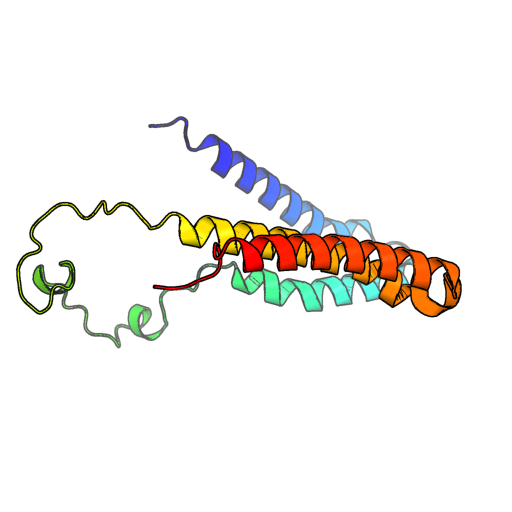 1 97 ? -15.430 -5.634 6.506 1.00 85.19 97 ASN A O 1
ATOM 788 N N . PHE A 1 98 ? -16.804 -7.338 6.062 1.00 85.19 98 PHE A N 1
ATOM 789 C CA . PHE A 1 98 ? -15.825 -8.079 5.259 1.00 85.19 98 PHE A CA 1
ATOM 790 C C . PHE A 1 98 ? -15.310 -7.282 4.045 1.00 85.19 98 PHE A C 1
ATOM 792 O O . PHE A 1 98 ? -14.287 -7.624 3.464 1.00 85.19 98 PHE A O 1
ATOM 799 N N . ARG A 1 99 ? -15.993 -6.209 3.633 1.00 85.94 99 ARG A N 1
ATOM 800 C CA . ARG A 1 99 ? -15.622 -5.396 2.463 1.00 85.94 99 ARG A CA 1
ATOM 801 C C . ARG A 1 99 ? -14.213 -4.804 2.548 1.00 85.94 99 ARG A C 1
ATOM 803 O O . ARG A 1 99 ? -13.543 -4.726 1.523 1.00 85.94 99 ARG A O 1
ATOM 810 N N . TYR A 1 100 ? -13.722 -4.465 3.744 1.00 89.06 100 TYR A N 1
ATOM 811 C CA . TYR A 1 100 ? -12.345 -3.977 3.922 1.00 89.06 100 TYR A CA 1
ATOM 812 C C . TYR A 1 100 ? -11.297 -4.989 3.438 1.00 89.06 100 TYR A C 1
ATOM 814 O O . TYR A 1 100 ? -10.262 -4.601 2.900 1.00 89.06 100 TYR A O 1
ATOM 822 N N . TYR A 1 101 ? -11.590 -6.286 3.567 1.00 90.69 101 TYR A N 1
ATOM 823 C CA . TYR A 1 101 ? -10.710 -7.354 3.104 1.00 90.69 101 TYR A CA 1
ATOM 824 C C . TYR A 1 101 ? -10.564 -7.357 1.578 1.00 90.69 101 TYR A C 1
ATOM 826 O O . TYR A 1 101 ? -9.454 -7.483 1.068 1.00 90.69 101 TYR A O 1
ATOM 834 N N . PHE A 1 102 ? -11.655 -7.148 0.835 1.00 90.06 102 PHE A N 1
ATOM 835 C CA . PHE A 1 102 ? -11.604 -7.108 -0.628 1.00 90.06 102 PHE A CA 1
ATOM 836 C C . PHE A 1 102 ? -10.791 -5.923 -1.154 1.00 90.06 102 PHE A C 1
ATOM 838 O O . PHE A 1 102 ? -10.001 -6.100 -2.081 1.00 90.06 102 PHE A O 1
ATOM 845 N N . TYR A 1 103 ? -10.912 -4.744 -0.535 1.00 90.56 103 TYR A N 1
ATOM 846 C CA . TYR A 1 103 ? -10.053 -3.607 -0.877 1.00 90.56 103 TYR A CA 1
ATOM 847 C C . TYR A 1 103 ? -8.578 -3.899 -0.588 1.00 90.56 103 TYR A C 1
ATOM 849 O O . TYR A 1 103 ? -7.733 -3.606 -1.431 1.00 90.56 103 TYR A O 1
ATOM 857 N N . ALA A 1 104 ? -8.265 -4.522 0.554 1.00 93.38 104 ALA A N 1
ATOM 858 C CA . ALA A 1 104 ? -6.895 -4.899 0.892 1.00 93.38 104 ALA A CA 1
ATOM 859 C C . ALA A 1 104 ? -6.305 -5.903 -0.115 1.00 93.38 104 ALA A C 1
ATOM 861 O O . ALA A 1 104 ? -5.174 -5.728 -0.559 1.00 93.38 104 ALA A O 1
ATOM 862 N N . LEU A 1 105 ? -7.076 -6.912 -0.536 1.00 92.25 105 LEU A N 1
ATOM 863 C CA . LEU A 1 105 ? -6.632 -7.882 -1.542 1.00 92.25 105 LEU A CA 1
ATOM 864 C C . LEU A 1 105 ? -6.349 -7.236 -2.902 1.00 92.25 105 LEU A C 1
ATOM 866 O O . LEU A 1 105 ? -5.319 -7.520 -3.513 1.00 92.25 105 LEU A O 1
ATOM 870 N N . VAL A 1 106 ? -7.244 -6.365 -3.379 1.00 91.88 106 VAL A N 1
ATOM 871 C CA . VAL A 1 106 ? -7.043 -5.654 -4.653 1.00 91.88 106 VAL A CA 1
ATOM 872 C C . VAL A 1 106 ? -5.839 -4.719 -4.563 1.00 91.88 106 VAL A C 1
ATOM 874 O O . VAL A 1 106 ? -5.043 -4.667 -5.497 1.00 91.88 106 VAL A O 1
ATOM 877 N N . PHE A 1 107 ? -5.664 -4.030 -3.433 1.00 93.19 107 PHE A N 1
ATOM 878 C CA . PHE A 1 107 ? -4.499 -3.185 -3.192 1.00 93.19 107 PHE A CA 1
ATOM 879 C C . PHE A 1 107 ? -3.192 -3.985 -3.247 1.00 93.19 107 PHE A C 1
ATOM 881 O O . PHE A 1 107 ? -2.282 -3.586 -3.961 1.00 93.19 107 PHE A O 1
ATOM 888 N N . ILE A 1 108 ? -3.119 -5.144 -2.583 1.00 95.19 108 ILE A N 1
ATOM 889 C CA . ILE A 1 108 ? -1.929 -6.011 -2.609 1.00 95.19 108 ILE A CA 1
ATOM 890 C C . ILE A 1 108 ? -1.622 -6.487 -4.034 1.00 95.19 108 ILE A C 1
ATOM 892 O O . ILE A 1 108 ? -0.468 -6.471 -4.455 1.00 95.19 108 ILE A O 1
ATOM 896 N N . ALA A 1 109 ? -2.638 -6.883 -4.804 1.00 92.69 109 ALA A N 1
ATOM 897 C CA . ALA A 1 109 ? -2.438 -7.303 -6.190 1.00 92.69 109 ALA A CA 1
ATOM 898 C C . ALA A 1 109 ? -1.886 -6.164 -7.072 1.00 92.69 109 ALA A C 1
ATOM 900 O O . ALA A 1 109 ? -1.001 -6.393 -7.898 1.00 92.69 109 ALA A O 1
ATOM 901 N N . LEU A 1 110 ? -2.379 -4.934 -6.883 1.00 93.31 110 LEU A N 1
ATOM 902 C CA . LEU A 1 110 ? -1.887 -3.747 -7.588 1.00 93.31 110 LEU A CA 1
ATOM 903 C C . LEU A 1 110 ? -0.491 -3.311 -7.114 1.00 93.31 110 LEU A C 1
ATOM 905 O O . LEU A 1 110 ? 0.303 -2.844 -7.924 1.00 93.31 110 LEU A O 1
ATOM 909 N N . ASP A 1 111 ? -0.164 -3.489 -5.836 1.00 95.75 111 ASP A N 1
ATOM 910 C CA . ASP A 1 111 ? 1.170 -3.197 -5.303 1.00 95.75 111 ASP A CA 1
ATOM 911 C C . ASP A 1 111 ? 2.218 -4.141 -5.910 1.00 95.75 111 ASP A C 1
ATOM 913 O O . ASP A 1 111 ? 3.243 -3.709 -6.440 1.00 95.75 111 ASP A O 1
ATOM 917 N N . VAL A 1 112 ? 1.900 -5.437 -5.980 1.00 94.25 112 VAL A N 1
ATOM 918 C CA . VAL A 1 112 ? 2.736 -6.431 -6.669 1.00 94.25 112 VAL A CA 1
ATOM 919 C C . VAL A 1 112 ? 2.929 -6.070 -8.147 1.00 94.25 112 VAL A C 1
ATOM 921 O O . VAL A 1 112 ? 4.044 -6.179 -8.658 1.00 94.25 112 VAL A O 1
ATOM 924 N N . LEU A 1 113 ? 1.885 -5.586 -8.833 1.00 95.00 113 LEU A N 1
ATOM 925 C CA . LEU A 1 113 ? 2.004 -5.093 -10.210 1.00 95.00 113 LEU A CA 1
ATOM 926 C C . LEU A 1 113 ? 3.065 -3.985 -10.325 1.00 95.00 113 LEU A C 1
ATOM 928 O O . LEU A 1 113 ? 3.909 -4.028 -11.223 1.00 95.00 113 LEU A O 1
ATOM 932 N N . VAL A 1 114 ? 3.052 -3.017 -9.408 1.00 94.00 114 VAL A N 1
ATOM 933 C CA . VAL A 1 114 ? 4.009 -1.904 -9.392 1.00 94.00 114 VAL A CA 1
ATOM 934 C C . VAL A 1 114 ? 5.432 -2.387 -9.102 1.00 94.00 114 VAL A C 1
ATOM 936 O O . VAL A 1 114 ? 6.369 -1.950 -9.772 1.00 94.00 114 VAL A O 1
ATOM 939 N N . VAL A 1 115 ? 5.610 -3.335 -8.177 1.00 95.19 115 VAL A N 1
ATOM 940 C CA . VAL A 1 115 ? 6.921 -3.944 -7.888 1.00 95.19 115 VAL A CA 1
ATOM 941 C C . VAL A 1 115 ? 7.550 -4.549 -9.148 1.00 95.19 115 VAL A C 1
ATOM 943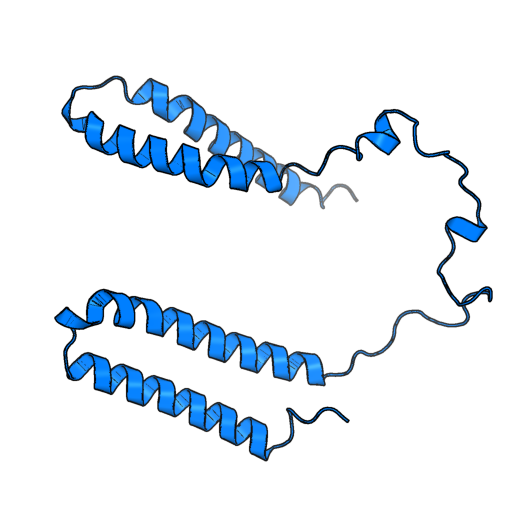 O O . VAL A 1 115 ? 8.745 -4.366 -9.373 1.00 95.19 115 VAL A O 1
ATOM 946 N N . PHE A 1 116 ? 6.765 -5.209 -10.004 1.00 89.38 116 PHE A N 1
ATOM 947 C CA . PHE A 1 116 ? 7.259 -5.756 -11.275 1.00 89.38 116 PHE A CA 1
ATOM 948 C C . PHE A 1 116 ? 7.445 -4.704 -12.375 1.00 89.38 116 PHE A C 1
ATOM 950 O O . PHE A 1 116 ? 8.300 -4.869 -13.246 1.00 89.38 116 PHE A O 1
ATOM 957 N N . LEU A 1 117 ? 6.690 -3.606 -12.333 1.00 91.38 117 LEU A N 1
ATOM 958 C CA . LEU A 1 117 ? 6.863 -2.485 -13.258 1.00 91.38 117 LEU A CA 1
ATOM 959 C C . LEU A 1 117 ? 8.176 -1.732 -13.028 1.00 91.38 117 LEU A C 1
ATOM 961 O O . LEU A 1 117 ? 8.758 -1.238 -13.992 1.00 91.38 117 LEU A O 1
ATOM 965 N N . TYR A 1 118 ? 8.667 -1.660 -11.788 1.00 91.31 118 TYR A N 1
ATOM 966 C CA . TYR A 1 118 ? 9.880 -0.908 -11.453 1.00 91.31 118 TYR A CA 1
ATOM 967 C C . TYR A 1 118 ? 11.134 -1.370 -12.221 1.00 91.31 118 TYR A C 1
ATOM 969 O O . TYR A 1 118 ? 11.752 -0.526 -12.873 1.00 91.31 118 TYR A O 1
ATOM 977 N N . PRO A 1 119 ? 11.528 -2.660 -12.210 1.00 89.00 119 PRO A N 1
ATOM 978 C CA . PRO A 1 119 ? 12.696 -3.127 -12.960 1.00 89.00 119 PRO A CA 1
ATOM 979 C C . PRO A 1 119 ? 12.589 -2.866 -14.465 1.00 89.00 119 PRO A C 1
ATOM 981 O O . PRO A 1 119 ? 13.558 -2.436 -15.087 1.00 89.00 119 PRO A O 1
ATOM 984 N N . TRP A 1 120 ? 11.402 -3.069 -15.045 1.00 90.50 120 TRP A N 1
ATOM 985 C CA . TRP A 1 120 ? 11.165 -2.767 -16.456 1.00 90.50 120 TRP A CA 1
ATOM 986 C C . TRP A 1 120 ? 11.288 -1.266 -16.754 1.00 90.50 120 TRP A C 1
ATOM 988 O O . TRP A 1 120 ? 11.897 -0.895 -17.754 1.00 90.50 120 TRP A O 1
ATOM 998 N N . ALA A 1 121 ? 10.765 -0.405 -15.874 1.00 90.25 121 ALA A N 1
ATOM 999 C CA . ALA A 1 121 ? 10.830 1.047 -16.020 1.00 90.25 121 ALA A CA 1
ATOM 1000 C C . ALA A 1 121 ? 12.267 1.590 -15.917 1.00 90.25 121 ALA A C 1
ATOM 1002 O O . ALA A 1 121 ? 12.609 2.562 -16.591 1.00 90.25 121 ALA A O 1
ATOM 1003 N N . VAL A 1 122 ? 13.117 0.964 -15.097 1.00 92.38 122 VAL A N 1
ATOM 1004 C CA . VAL A 1 122 ? 14.538 1.332 -14.983 1.00 92.38 122 VAL A CA 1
ATOM 1005 C C . VAL A 1 122 ? 15.313 0.922 -16.240 1.00 92.38 122 VAL A C 1
ATOM 1007 O O . VAL A 1 122 ? 16.105 1.713 -16.749 1.00 92.38 122 VAL A O 1
ATOM 1010 N N . GLU A 1 123 ? 15.034 -0.261 -16.795 1.00 89.25 123 GLU A N 1
ATOM 1011 C CA . GLU A 1 123 ? 15.802 -0.846 -17.904 1.00 89.25 123 GLU A CA 1
ATOM 1012 C C . GLU A 1 123 ? 15.109 -0.725 -19.280 1.00 89.25 123 GLU A C 1
ATOM 1014 O O . GLU A 1 123 ? 15.339 -1.527 -20.191 1.00 89.25 123 GLU A O 1
ATOM 1019 N N . LEU A 1 124 ? 14.270 0.303 -19.469 1.00 85.88 124 LEU A N 1
ATOM 1020 C CA . LEU A 1 124 ? 13.459 0.503 -20.685 1.00 85.88 124 LEU A CA 1
ATOM 1021 C C . LEU A 1 124 ? 14.271 0.432 -21.988 1.00 85.88 124 LEU A C 1
ATOM 1023 O O . LEU A 1 124 ? 13.802 -0.102 -22.993 1.00 85.88 124 LEU A O 1
ATOM 1027 N N . ARG A 1 125 ? 15.497 0.968 -21.978 1.00 82.56 125 ARG A N 1
ATOM 1028 C CA . ARG A 1 125 ? 16.365 1.033 -23.165 1.00 82.56 125 ARG A CA 1
ATOM 1029 C C . ARG A 1 125 ? 16.957 -0.322 -23.559 1.00 82.56 125 ARG A C 1
ATOM 1031 O O . ARG A 1 125 ? 17.233 -0.516 -24.736 1.00 82.56 125 ARG A O 1
ATOM 1038 N N . GLY A 1 126 ? 17.154 -1.235 -22.606 1.00 85.62 126 GLY A N 1
ATOM 1039 C CA . GLY A 1 126 ? 17.749 -2.552 -22.858 1.00 85.62 126 GLY A CA 1
ATOM 1040 C C . GLY A 1 126 ? 16.732 -3.602 -23.309 1.00 85.62 126 GLY A C 1
ATOM 1041 O O . GLY A 1 126 ? 17.051 -4.473 -24.111 1.00 85.62 126 GLY A O 1
ATOM 1042 N N . LEU A 1 127 ? 15.492 -3.502 -22.825 1.00 82.44 127 LEU A N 1
ATOM 1043 C CA . LEU A 1 127 ? 14.433 -4.490 -23.069 1.00 82.44 127 LEU A CA 1
ATOM 1044 C C . LEU A 1 127 ? 13.670 -4.269 -24.392 1.00 82.44 127 LEU A C 1
ATOM 1046 O O . LEU A 1 127 ? 13.082 -5.209 -24.945 1.00 82.44 127 LEU A O 1
ATOM 1050 N N . GLY A 1 128 ? 13.666 -3.035 -24.908 1.00 85.88 128 GLY A N 1
ATOM 1051 C CA . GLY A 1 128 ? 13.033 -2.673 -26.179 1.00 85.88 128 GLY A CA 1
ATOM 1052 C C . GLY A 1 128 ? 11.557 -3.096 -26.281 1.00 85.88 128 GLY A C 1
ATOM 1053 O O . GLY A 1 128 ? 10.822 -3.135 -25.292 1.00 85.88 128 GLY A O 1
ATOM 1054 N N . PHE A 1 129 ? 11.112 -3.447 -27.491 1.00 87.62 129 PHE A N 1
ATOM 1055 C CA . PHE A 1 129 ? 9.722 -3.853 -27.756 1.00 87.62 129 PHE A CA 1
ATOM 1056 C C . PHE A 1 129 ? 9.307 -5.155 -27.054 1.00 87.62 129 PHE A C 1
ATOM 1058 O O . PHE A 1 129 ? 8.135 -5.323 -26.720 1.00 87.62 129 PHE A O 1
ATOM 1065 N N . SER A 1 130 ? 10.255 -6.060 -26.794 1.00 86.31 130 SER A N 1
ATOM 1066 C CA . SER A 1 130 ? 9.967 -7.338 -26.133 1.00 86.31 130 SER A CA 1
ATOM 1067 C C . SER A 1 130 ? 9.509 -7.145 -24.682 1.00 86.31 130 SER A C 1
ATOM 1069 O O . SER A 1 130 ? 8.495 -7.710 -24.270 1.00 86.31 130 SER A O 1
ATOM 1071 N N . GLY A 1 131 ? 10.185 -6.267 -23.931 1.00 87.62 131 GLY A N 1
ATOM 1072 C CA . GLY A 1 131 ? 9.784 -5.927 -22.567 1.00 87.62 131 GLY A CA 1
ATOM 1073 C C . GLY A 1 131 ? 8.471 -5.156 -22.517 1.00 87.62 131 GLY A C 1
ATOM 1074 O O . GLY A 1 131 ? 7.661 -5.394 -21.626 1.00 87.62 131 GLY A O 1
ATOM 1075 N N . LEU A 1 132 ? 8.229 -4.267 -23.489 1.00 89.31 132 LEU A N 1
ATOM 1076 C CA . LEU A 1 132 ? 6.953 -3.558 -23.598 1.00 89.31 132 LEU A CA 1
ATOM 1077 C C . LEU A 1 132 ? 5.783 -4.540 -23.742 1.00 89.31 132 LEU A C 1
ATOM 1079 O O . LEU A 1 132 ? 4.791 -4.414 -23.030 1.00 89.31 132 LEU A O 1
ATOM 1083 N N . PHE A 1 133 ? 5.907 -5.540 -24.619 1.00 92.81 133 PHE A N 1
ATOM 1084 C CA . PHE A 1 133 ? 4.863 -6.548 -24.798 1.00 92.81 133 PHE A CA 1
ATOM 1085 C C . PHE A 1 133 ? 4.625 -7.361 -23.519 1.00 92.81 133 PHE A C 1
ATOM 1087 O O . PHE A 1 133 ? 3.479 -7.526 -23.104 1.00 92.81 133 PHE A O 1
ATOM 1094 N N . ALA A 1 134 ? 5.694 -7.809 -22.851 1.00 89.88 134 ALA A N 1
ATOM 1095 C CA . ALA A 1 134 ? 5.587 -8.555 -21.598 1.00 89.88 134 ALA A CA 1
ATOM 1096 C C . ALA A 1 134 ? 4.842 -7.759 -20.507 1.00 89.88 134 ALA A C 1
ATOM 1098 O O . ALA A 1 134 ? 3.945 -8.292 -19.851 1.00 89.88 134 ALA A O 1
ATOM 1099 N N . VAL A 1 135 ? 5.156 -6.469 -20.356 1.00 91.56 135 VAL A N 1
ATOM 1100 C CA . VAL A 1 135 ? 4.491 -5.594 -19.381 1.00 91.56 135 VAL A CA 1
ATOM 1101 C C . VAL A 1 135 ? 3.042 -5.302 -19.755 1.00 91.56 135 VAL A C 1
ATOM 1103 O O . VAL A 1 135 ? 2.181 -5.317 -18.878 1.00 91.56 135 VAL A O 1
ATOM 1106 N N . LEU A 1 136 ? 2.737 -5.097 -21.037 1.00 93.06 136 LEU A N 1
ATOM 1107 C CA . LEU A 1 136 ? 1.358 -4.898 -21.491 1.00 93.06 136 LEU A CA 1
ATOM 1108 C C . LEU A 1 136 ? 0.480 -6.120 -21.214 1.00 93.06 136 LEU A C 1
ATOM 1110 O O . LEU A 1 136 ? -0.640 -5.964 -20.727 1.00 93.06 136 LEU A O 1
ATOM 1114 N N . VAL A 1 137 ? 0.988 -7.330 -21.467 1.00 94.19 137 VAL A N 1
ATOM 1115 C CA . VAL A 1 137 ? 0.270 -8.570 -21.137 1.00 94.19 137 VAL A CA 1
ATOM 1116 C C . VAL A 1 137 ? 0.051 -8.674 -19.629 1.00 94.19 137 VAL A C 1
ATOM 1118 O O . VAL A 1 137 ? -1.060 -8.970 -19.190 1.00 94.19 137 VAL A O 1
ATOM 1121 N N . PHE A 1 138 ? 1.074 -8.376 -18.828 1.00 90.00 138 PHE A N 1
ATOM 1122 C CA . PHE A 1 138 ? 0.980 -8.444 -17.372 1.00 90.00 138 PHE A CA 1
ATOM 1123 C C . PHE A 1 138 ? -0.038 -7.448 -16.793 1.00 90.00 138 PHE A C 1
ATOM 1125 O O . PHE A 1 138 ? -0.911 -7.838 -16.016 1.00 90.00 138 PHE A O 1
ATOM 1132 N N . ILE A 1 139 ? 0.000 -6.186 -17.237 1.00 94.38 139 ILE A N 1
ATOM 1133 C CA . ILE A 1 139 ? -1.009 -5.172 -16.895 1.00 94.38 139 ILE A CA 1
ATOM 1134 C C . ILE A 1 139 ? -2.402 -5.646 -17.332 1.00 94.38 139 ILE A C 1
ATOM 1136 O O . ILE A 1 139 ? -3.356 -5.545 -16.561 1.00 94.38 139 ILE A O 1
ATOM 1140 N N . GLY A 1 140 ? -2.524 -6.198 -18.543 1.00 95.56 140 GLY A N 1
ATOM 1141 C CA . GLY A 1 140 ? -3.785 -6.704 -19.082 1.00 95.56 140 GLY A CA 1
ATOM 1142 C C . GLY A 1 140 ? -4.435 -7.760 -18.186 1.00 95.56 140 GLY A C 1
ATOM 1143 O O . GLY A 1 140 ? -5.624 -7.659 -17.889 1.00 95.56 140 GLY A O 1
ATOM 1144 N N . ILE A 1 141 ? -3.659 -8.726 -17.686 1.00 94.56 141 ILE A N 1
ATOM 1145 C CA . ILE A 1 141 ? -4.151 -9.771 -16.771 1.00 94.56 141 ILE A CA 1
A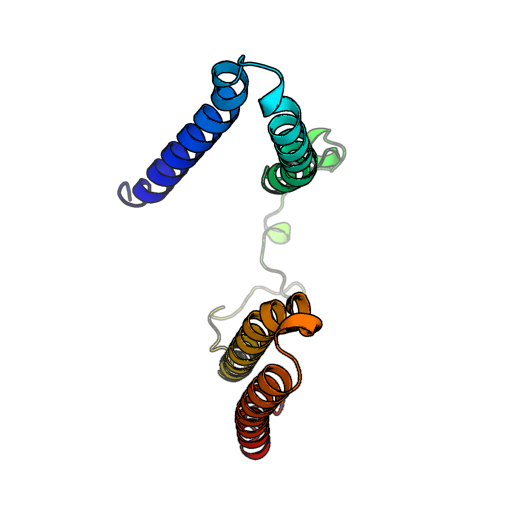TOM 1146 C C . ILE A 1 141 ? -4.722 -9.154 -15.484 1.00 94.56 141 ILE A C 1
ATOM 1148 O O . ILE A 1 141 ? -5.820 -9.519 -15.056 1.00 94.56 141 ILE A O 1
ATOM 1152 N N . ILE A 1 142 ? -4.018 -8.187 -14.886 1.00 93.62 142 ILE A N 1
ATOM 1153 C CA . ILE A 1 142 ? -4.471 -7.522 -13.656 1.00 93.62 142 ILE A CA 1
ATOM 1154 C C . ILE A 1 142 ? -5.725 -6.677 -13.906 1.00 93.62 142 ILE A C 1
ATOM 1156 O O . ILE A 1 142 ? -6.669 -6.738 -13.117 1.00 93.62 142 ILE A O 1
ATOM 1160 N N . ILE A 1 143 ? -5.782 -5.940 -15.020 1.00 95.25 143 ILE A N 1
ATOM 1161 C CA . ILE A 1 143 ? -6.962 -5.154 -15.407 1.00 95.25 143 ILE A CA 1
ATOM 1162 C C . ILE A 1 143 ? -8.185 -6.059 -15.575 1.00 95.25 143 ILE A C 1
ATOM 1164 O O . ILE A 1 143 ? -9.264 -5.719 -15.092 1.00 95.25 143 ILE A O 1
ATOM 1168 N N . VAL A 1 144 ? -8.036 -7.228 -16.205 1.00 95.88 144 VAL A N 1
ATOM 1169 C CA . VAL A 1 144 ? -9.133 -8.198 -16.338 1.00 95.88 144 VAL A CA 1
ATOM 1170 C C . VAL A 1 144 ? -9.627 -8.657 -14.963 1.00 95.88 144 VAL A C 1
ATOM 1172 O O . VAL A 1 144 ? -10.837 -8.668 -14.722 1.00 95.88 144 VAL A O 1
ATOM 1175 N N . GLY A 1 145 ? -8.715 -8.967 -14.035 1.00 92.94 145 GLY A N 1
ATOM 1176 C CA . GLY A 1 145 ? -9.064 -9.309 -12.653 1.00 92.94 145 GLY A CA 1
ATOM 1177 C C . GLY A 1 145 ? -9.801 -8.179 -11.924 1.00 92.94 145 GLY A C 1
ATOM 1178 O O . GLY A 1 145 ? -10.814 -8.415 -11.260 1.00 92.94 145 GLY A O 1
ATOM 1179 N N . TYR A 1 146 ? -9.351 -6.938 -12.106 1.00 92.25 146 TYR A N 1
ATOM 1180 C CA . TYR A 1 146 ? -9.986 -5.755 -11.529 1.00 92.25 146 TYR A CA 1
ATOM 1181 C C . TYR A 1 146 ? -11.395 -5.513 -12.091 1.00 92.25 146 TYR A C 1
ATOM 1183 O O . TYR A 1 146 ? -12.346 -5.333 -11.329 1.00 92.25 146 TYR A O 1
ATOM 1191 N N . ILE A 1 147 ? -11.566 -5.579 -13.417 1.00 95.19 147 ILE A N 1
ATOM 1192 C CA . ILE A 1 147 ? -12.875 -5.448 -14.073 1.00 95.19 147 ILE A CA 1
ATOM 1193 C C . ILE A 1 147 ? -13.825 -6.545 -13.586 1.00 95.19 147 ILE A C 1
ATOM 1195 O O . ILE A 1 147 ? -14.996 -6.272 -13.318 1.00 95.19 147 ILE A O 1
ATOM 1199 N N . TYR A 1 148 ? -13.344 -7.780 -13.430 1.00 93.81 148 TYR A N 1
ATOM 1200 C CA . TYR A 1 148 ? -14.150 -8.868 -12.881 1.00 93.81 148 TYR A CA 1
ATOM 1201 C C . TYR A 1 148 ? -14.650 -8.551 -11.462 1.00 93.81 148 TYR A C 1
ATOM 1203 O O . TYR A 1 148 ? -15.848 -8.685 -11.188 1.00 93.81 148 TYR A O 1
ATOM 1211 N N . ALA A 1 149 ? -13.769 -8.065 -10.581 1.00 91.19 149 ALA A N 1
ATOM 1212 C CA . ALA A 1 149 ? -14.134 -7.649 -9.227 1.00 91.19 149 ALA A CA 1
ATOM 1213 C C . ALA A 1 149 ? -15.153 -6.493 -9.227 1.00 91.19 149 ALA A C 1
ATOM 1215 O O . ALA A 1 149 ? -16.128 -6.526 -8.472 1.00 91.19 149 ALA A O 1
ATOM 1216 N N . TRP A 1 150 ? -14.995 -5.516 -10.126 1.00 91.94 150 TRP A N 1
ATOM 1217 C CA . TRP A 1 150 ? -15.965 -4.433 -10.306 1.00 91.94 150 TRP A CA 1
ATOM 1218 C C . TRP A 1 150 ? -17.331 -4.970 -10.729 1.00 91.94 150 TRP A C 1
ATOM 1220 O O . TRP A 1 150 ? -18.347 -4.641 -10.116 1.00 91.94 150 TRP A O 1
ATOM 1230 N N . LYS A 1 151 ? -17.387 -5.840 -11.747 1.00 93.12 151 LYS A N 1
ATOM 1231 C CA . LYS A 1 151 ? -18.653 -6.416 -12.231 1.00 93.12 151 LYS A CA 1
ATOM 1232 C C . LYS A 1 151 ? -19.382 -7.217 -11.153 1.00 93.12 151 LYS A C 1
ATOM 1234 O O . LYS A 1 151 ? -20.609 -7.270 -11.164 1.00 93.12 151 LYS A O 1
ATOM 1239 N N . LYS A 1 152 ? -18.649 -7.821 -10.215 1.00 90.62 152 LYS A N 1
ATOM 1240 C CA . LYS A 1 152 ? -19.209 -8.519 -9.049 1.00 90.62 152 LYS A CA 1
ATOM 1241 C C . LYS A 1 152 ? -19.649 -7.583 -7.917 1.00 90.62 152 LYS A C 1
ATOM 1243 O O . LYS A 1 152 ? -20.146 -8.076 -6.910 1.00 90.62 152 LYS A O 1
ATOM 1248 N N . LYS A 1 153 ? -19.508 -6.261 -8.082 1.00 87.38 153 LYS A N 1
ATOM 1249 C CA . LYS A 1 153 ? -19.922 -5.221 -7.122 1.00 87.38 153 LYS A CA 1
ATOM 1250 C C . LYS A 1 153 ? -19.296 -5.364 -5.737 1.00 87.38 153 LYS A C 1
ATOM 1252 O O . LYS A 1 153 ? -19.794 -4.814 -4.761 1.00 87.38 153 LYS A O 1
ATOM 1257 N N . VAL A 1 154 ? -18.171 -6.070 -5.648 1.00 86.06 154 VAL A N 1
ATOM 1258 C CA . VAL A 1 154 ? -17.473 -6.302 -4.375 1.00 86.06 154 VAL A CA 1
ATOM 1259 C C . VAL A 1 154 ? -16.795 -5.026 -3.861 1.00 86.06 154 VAL A C 1
ATOM 1261 O O . VAL A 1 154 ? -16.436 -4.940 -2.693 1.00 86.06 154 VAL A O 1
ATOM 1264 N N . LEU A 1 155 ? -16.652 -4.031 -4.743 1.00 83.81 155 LEU A N 1
ATOM 1265 C CA . LEU A 1 155 ? -16.061 -2.720 -4.482 1.00 83.81 155 LEU A CA 1
ATOM 1266 C C . LEU A 1 155 ? -17.112 -1.616 -4.251 1.00 83.81 155 LEU A C 1
ATOM 1268 O O . LEU A 1 155 ? -16.744 -0.444 -4.197 1.00 83.81 155 LEU A O 1
ATOM 1272 N N . GLU A 1 156 ? -18.408 -1.942 -4.162 1.00 84.31 156 GLU A N 1
ATOM 1273 C CA . GLU A 1 156 ? -19.447 -0.946 -3.863 1.00 84.31 156 GLU A CA 1
ATOM 1274 C C . GLU A 1 156 ? -19.515 -0.657 -2.352 1.00 84.31 156 GLU A C 1
ATOM 1276 O O . GLU A 1 156 ? -19.651 -1.566 -1.527 1.00 84.31 156 GLU A O 1
ATOM 1281 N N . TRP A 1 157 ? -19.473 0.629 -1.992 1.00 80.25 157 TRP A N 1
ATOM 1282 C CA . TRP A 1 157 ? -19.676 1.096 -0.623 1.00 80.25 157 TRP A CA 1
ATOM 1283 C C . TRP A 1 157 ? -21.137 1.515 -0.423 1.00 80.25 157 TRP A C 1
ATOM 1285 O O . TRP A 1 157 ? -21.564 2.549 -0.934 1.00 80.25 157 TRP A O 1
ATOM 1295 N N . LYS A 1 158 ? -21.905 0.686 0.288 1.00 71.44 158 LYS A N 1
ATOM 1296 C CA . LYS A 1 158 ? -23.288 0.962 0.709 1.00 71.44 158 LYS A CA 1
ATOM 1297 C C . LYS A 1 158 ? -23.452 0.826 2.210 1.00 71.44 158 LYS A C 1
ATOM 1299 O O . LYS A 1 158 ? -22.944 -0.190 2.739 1.00 71.44 158 LYS A O 1
#